Protein AF-A0A651EYJ7-F1 (afdb_monomer)

Radius of gyration: 14.78 Å; Cα contacts (8 Å, |Δi|>4): 8; chains: 1; bounding box: 30×25×38 Å

pLDDT: mean 90.35, std 12.36, range [42.25, 98.31]

Foldseek 3Di:
DDPDDDQDPVNVVVVLVVVCPPDDPVRNVVSVVVVLVVVCVVVPDVVVSVVVVVVVVVVVVVD

Structure (mmCIF, N/CA/C/O backbone):
data_AF-A0A651EYJ7-F1
#
_entry.id   AF-A0A651EYJ7-F1
#
loop_
_atom_site.group_PDB
_atom_site.i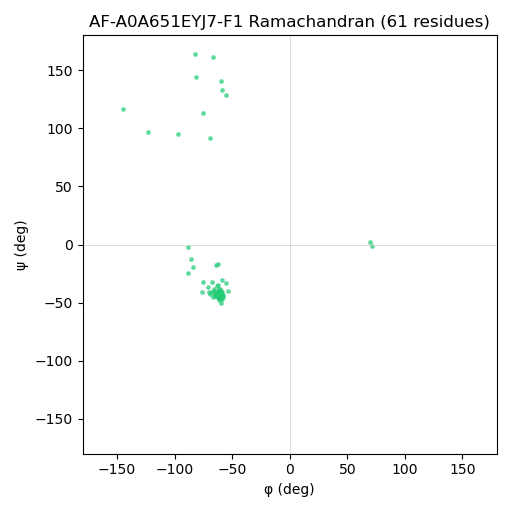d
_atom_site.type_symbol
_atom_site.label_atom_id
_atom_site.label_alt_id
_atom_site.label_comp_id
_atom_site.label_asym_id
_atom_site.label_entity_id
_atom_site.label_seq_id
_atom_site.pdbx_PDB_ins_code
_atom_site.Cartn_x
_atom_site.Cartn_y
_atom_site.Cartn_z
_atom_site.occupancy
_atom_site.B_iso_or_equiv
_atom_site.auth_seq_id
_atom_site.auth_comp_id
_atom_site.auth_asym_id
_atom_site.auth_atom_id
_atom_site.pdbx_PDB_model_num
ATOM 1 N N . MET A 1 1 ? 14.313 -16.990 23.106 1.00 42.25 1 MET A N 1
ATOM 2 C CA . MET A 1 1 ? 13.631 -17.566 21.930 1.00 42.25 1 MET A CA 1
ATOM 3 C C . MET A 1 1 ? 13.527 -16.454 20.907 1.00 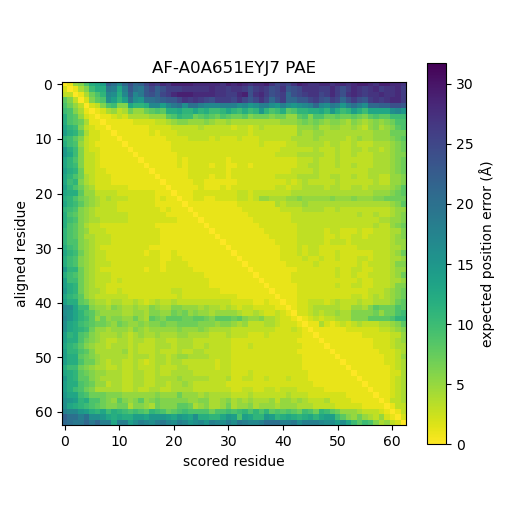42.25 1 MET A C 1
ATOM 5 O O . MET A 1 1 ? 12.675 -15.591 21.050 1.00 42.25 1 MET A O 1
ATOM 9 N N . THR A 1 2 ? 14.489 -16.358 19.994 1.00 48.59 2 THR A N 1
ATOM 10 C CA . THR A 1 2 ? 14.493 -15.308 18.970 1.00 48.59 2 THR A CA 1
ATOM 11 C C . THR A 1 2 ? 13.450 -15.674 17.922 1.00 48.59 2 THR A C 1
ATOM 13 O O . THR A 1 2 ? 13.581 -16.702 17.261 1.00 48.59 2 THR A O 1
ATOM 16 N N . GLN A 1 3 ? 12.383 -14.881 17.828 1.00 50.03 3 GLN A N 1
ATOM 17 C CA . GLN A 1 3 ? 11.400 -14.986 16.757 1.00 50.03 3 GLN A CA 1
ATOM 18 C C . GLN A 1 3 ? 12.089 -14.517 15.470 1.00 50.03 3 GLN A C 1
ATOM 20 O O . GLN A 1 3 ? 12.192 -13.327 15.192 1.00 50.03 3 GLN A O 1
ATOM 25 N N . SER A 1 4 ? 12.670 -15.470 14.752 1.00 68.88 4 SER A N 1
ATOM 26 C CA . SER A 1 4 ? 13.262 -15.278 13.435 1.00 68.88 4 SER A CA 1
ATOM 27 C C . SER A 1 4 ? 12.226 -15.704 12.404 1.00 68.88 4 SER A C 1
ATOM 29 O O . SER A 1 4 ? 12.092 -16.888 12.112 1.00 68.88 4 SER A O 1
ATOM 31 N N . GLY A 1 5 ? 11.470 -14.743 11.893 1.00 73.12 5 GLY A N 1
ATOM 32 C CA . GLY A 1 5 ? 10.659 -14.904 10.696 1.00 73.12 5 GLY A CA 1
ATOM 33 C C . GLY A 1 5 ? 10.682 -13.576 9.964 1.00 73.12 5 GLY A C 1
ATOM 34 O O . GLY A 1 5 ? 10.286 -12.563 10.537 1.00 73.12 5 GLY A O 1
ATOM 35 N N . GLU A 1 6 ? 11.228 -13.549 8.751 1.00 81.81 6 GLU A N 1
ATOM 36 C CA . GLU A 1 6 ? 11.038 -12.391 7.881 1.00 81.81 6 GLU A CA 1
ATOM 37 C C . GLU A 1 6 ? 9.529 -12.210 7.643 1.00 81.81 6 GLU A C 1
ATOM 39 O O . GLU A 1 6 ? 8.830 -13.220 7.509 1.00 81.81 6 GLU A O 1
ATOM 44 N N . PRO A 1 7 ? 9.011 -10.968 7.616 1.00 85.94 7 PRO A N 1
ATOM 45 C CA . PRO A 1 7 ? 7.592 -10.730 7.388 1.00 85.94 7 PRO A CA 1
ATOM 46 C C . PRO A 1 7 ? 7.147 -11.385 6.081 1.00 85.94 7 PRO A C 1
ATOM 48 O O . PRO A 1 7 ? 7.758 -11.170 5.030 1.00 85.94 7 PRO A O 1
ATOM 51 N N . THR A 1 8 ? 6.083 -12.177 6.141 1.00 93.00 8 THR A N 1
ATOM 52 C CA . THR A 1 8 ? 5.507 -12.821 4.960 1.00 93.00 8 THR A CA 1
ATOM 53 C C . THR A 1 8 ? 4.574 -11.857 4.212 1.00 93.00 8 THR A C 1
ATOM 55 O O . THR A 1 8 ? 4.139 -10.843 4.771 1.00 93.00 8 THR A O 1
ATOM 58 N N . PRO A 1 9 ? 4.219 -12.147 2.946 1.00 89.38 9 PRO A N 1
ATOM 59 C CA . PRO A 1 9 ? 3.166 -11.407 2.250 1.00 89.38 9 PRO A CA 1
ATOM 60 C C . PRO A 1 9 ? 1.832 -11.401 3.012 1.00 89.38 9 PRO A C 1
ATOM 62 O O . PRO A 1 9 ? 1.125 -10.394 2.986 1.00 89.38 9 PRO A O 1
ATOM 65 N N . ASP A 1 10 ? 1.524 -12.486 3.726 1.00 92.75 10 ASP A N 1
ATOM 66 C CA . ASP A 1 10 ? 0.307 -12.609 4.530 1.00 92.75 10 ASP A CA 1
ATOM 67 C C . ASP A 1 10 ? 0.355 -11.689 5.756 1.00 92.75 10 ASP A C 1
ATOM 69 O O . ASP A 1 10 ? -0.630 -11.009 6.041 1.00 92.75 10 ASP A O 1
ATOM 73 N N . ASP A 1 11 ? 1.508 -11.578 6.428 1.00 94.75 11 ASP A N 1
ATOM 74 C CA . ASP A 1 11 ? 1.699 -10.631 7.538 1.00 94.75 11 ASP A CA 1
ATOM 75 C C . ASP A 1 11 ? 1.536 -9.178 7.066 1.00 94.75 11 ASP A C 1
ATOM 77 O O . ASP A 1 11 ? 0.906 -8.356 7.734 1.00 94.75 11 ASP A O 1
ATOM 81 N N . ALA A 1 12 ? 2.067 -8.857 5.881 1.00 92.00 12 ALA A N 1
ATOM 82 C CA . ALA A 1 12 ? 1.898 -7.539 5.278 1.00 92.00 12 ALA A CA 1
ATOM 83 C C . ALA A 1 12 ? 0.428 -7.259 4.926 1.00 92.00 12 ALA A C 1
ATOM 85 O O . ALA A 1 12 ? -0.063 -6.156 5.171 1.00 92.00 12 ALA A O 1
ATOM 86 N N . PHE A 1 13 ? -0.290 -8.248 4.384 1.00 92.75 13 PHE A N 1
ATOM 87 C CA . PHE A 1 13 ? -1.714 -8.116 4.085 1.00 92.75 13 PHE A CA 1
ATOM 88 C C . PHE A 1 13 ? -2.547 -7.941 5.360 1.00 92.75 13 PHE A C 1
ATOM 90 O O . PHE A 1 13 ? -3.392 -7.047 5.414 1.00 92.75 13 PHE A O 1
ATOM 97 N N . ALA A 1 14 ? -2.272 -8.723 6.406 1.00 95.81 14 ALA A N 1
ATOM 98 C CA . ALA A 1 14 ? -2.935 -8.602 7.701 1.00 95.81 14 ALA A CA 1
ATOM 99 C C . ALA A 1 14 ? -2.761 -7.197 8.299 1.00 95.81 14 ALA A C 1
ATOM 101 O O . ALA A 1 14 ? -3.742 -6.593 8.728 1.00 95.81 14 ALA A O 1
ATOM 102 N N . ALA A 1 15 ? -1.551 -6.632 8.235 1.00 95.88 15 ALA A N 1
ATOM 103 C CA . ALA A 1 15 ? -1.286 -5.271 8.699 1.00 95.88 15 ALA A CA 1
ATOM 104 C C . ALA A 1 15 ? -2.056 -4.201 7.899 1.00 95.88 15 ALA A C 1
ATOM 106 O O . ALA A 1 15 ? -2.499 -3.203 8.466 1.00 95.88 15 ALA A O 1
ATOM 107 N N . ILE A 1 16 ? -2.242 -4.394 6.586 1.00 95.69 16 ILE A N 1
ATOM 108 C 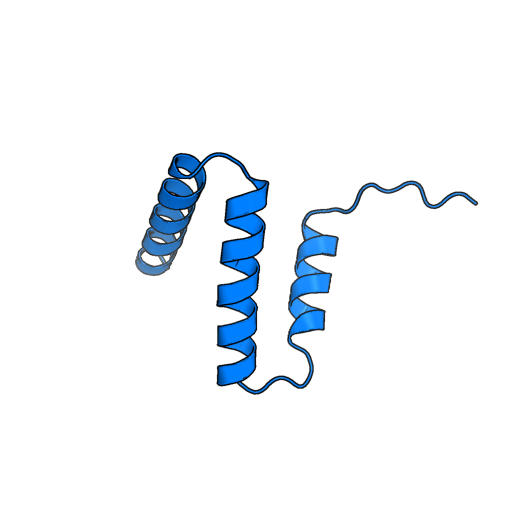CA . ILE A 1 16 ? -3.060 -3.490 5.761 1.00 95.69 16 ILE A CA 1
ATOM 109 C C . ILE A 1 16 ? -4.529 -3.578 6.180 1.00 95.69 16 ILE A C 1
ATOM 111 O O . ILE A 1 16 ? -5.170 -2.543 6.346 1.00 95.69 16 ILE A O 1
ATOM 115 N N . VAL A 1 17 ? -5.053 -4.790 6.385 1.00 96.25 17 VAL A N 1
ATOM 116 C CA . VAL A 1 17 ? -6.434 -5.005 6.846 1.00 96.25 17 VAL A CA 1
ATOM 117 C C . VAL A 1 17 ? -6.660 -4.363 8.214 1.00 96.25 17 VAL A C 1
ATOM 119 O O . VAL A 1 17 ? -7.642 -3.648 8.390 1.00 96.25 17 VAL A O 1
ATOM 122 N N . GLU A 1 18 ? -5.737 -4.554 9.156 1.00 97.50 18 GLU A N 1
ATOM 123 C CA . GLU A 1 18 ? -5.799 -3.930 10.480 1.00 97.50 18 GLU A CA 1
ATOM 124 C C . GLU A 1 18 ? -5.785 -2.398 10.387 1.00 97.50 18 GLU A C 1
ATOM 126 O O . GLU A 1 18 ? -6.542 -1.725 11.080 1.00 97.50 18 GLU A O 1
ATOM 131 N N . ALA A 1 19 ? -5.002 -1.827 9.468 1.00 97.31 19 ALA A N 1
ATOM 132 C CA . ALA A 1 19 ? -4.959 -0.381 9.263 1.00 97.31 19 ALA A CA 1
ATOM 133 C C . ALA A 1 19 ? -6.295 0.218 8.772 1.00 97.31 19 ALA A C 1
ATOM 135 O O . ALA A 1 19 ? -6.491 1.431 8.877 1.00 97.31 19 ALA A O 1
ATOM 136 N N . HIS A 1 20 ? -7.210 -0.602 8.245 1.00 97.69 20 HIS A N 1
ATOM 137 C CA . HIS A 1 20 ? -8.559 -0.181 7.870 1.00 97.69 20 HIS A CA 1
ATOM 138 C C . HIS A 1 20 ? -9.571 -0.212 9.023 1.00 97.69 20 HIS A C 1
ATOM 140 O O . HIS A 1 20 ? -10.667 0.332 8.855 1.00 97.69 20 HIS A O 1
ATOM 146 N N . ASP A 1 21 ? -9.246 -0.828 10.163 1.00 97.12 21 ASP A N 1
ATOM 147 C CA . ASP A 1 21 ? -10.193 -0.995 11.265 1.00 97.12 21 ASP A CA 1
ATOM 148 C C . ASP A 1 21 ? -10.713 0.358 11.784 1.00 97.12 21 ASP A C 1
ATOM 150 O O . ASP A 1 21 ? -9.969 1.323 11.973 1.00 97.12 21 ASP A O 1
ATOM 154 N N . GLY A 1 22 ? -12.034 0.455 11.954 1.00 96.88 22 GLY A N 1
ATOM 155 C CA . GLY A 1 22 ? -12.713 1.681 12.387 1.00 96.88 22 GLY A CA 1
ATOM 156 C C . GLY A 1 22 ? -12.743 2.844 11.378 1.00 96.88 22 GLY A C 1
ATOM 157 O O . GLY A 1 22 ? -13.288 3.902 11.706 1.00 96.88 22 GLY A O 1
ATOM 158 N N . LEU A 1 23 ? -12.202 2.695 10.161 1.00 98.12 23 LEU A N 1
ATOM 159 C CA . LEU A 1 23 ? -12.246 3.749 9.141 1.00 98.12 23 LEU A CA 1
ATOM 160 C C . LEU A 1 23 ? -13.581 3.782 8.385 1.00 98.12 23 LEU A C 1
ATOM 162 O O . LEU A 1 23 ? -14.164 2.751 8.051 1.00 98.12 23 LEU A O 1
ATOM 166 N N . SER A 1 24 ? -14.035 4.989 8.027 1.00 98.31 24 SER A N 1
ATOM 167 C CA . SER A 1 24 ? -15.123 5.146 7.054 1.00 98.31 24 SER A CA 1
ATOM 168 C C . SER A 1 24 ? -14.679 4.680 5.657 1.00 98.31 24 SER A C 1
ATOM 170 O O . SER A 1 24 ? -13.473 4.635 5.381 1.00 98.31 24 SER A O 1
ATOM 172 N N . PRO A 1 25 ? -15.614 4.398 4.732 1.00 97.62 25 PRO A N 1
ATOM 173 C CA . PRO A 1 25 ? -15.272 4.056 3.350 1.00 97.62 25 PRO A CA 1
ATOM 174 C C . PRO A 1 25 ? -14.368 5.097 2.667 1.00 97.62 25 PRO A C 1
ATOM 176 O O . PRO A 1 25 ? -13.409 4.744 1.981 1.00 97.62 25 PRO A O 1
ATOM 179 N N . GLU A 1 26 ? -14.612 6.387 2.900 1.00 98.12 26 GLU A N 1
ATOM 180 C CA . GLU A 1 26 ? -13.818 7.485 2.336 1.00 98.12 26 GLU A CA 1
ATOM 181 C C . GLU A 1 26 ? -12.411 7.536 2.941 1.00 98.12 26 GLU A C 1
ATOM 183 O O . GLU A 1 26 ? -11.422 7.725 2.226 1.00 98.12 26 GLU A O 1
ATOM 188 N N . ALA A 1 27 ? -12.303 7.349 4.260 1.00 98.06 27 ALA A N 1
ATOM 189 C CA . ALA A 1 27 ? -11.018 7.301 4.949 1.00 98.06 27 ALA A CA 1
ATOM 190 C C . ALA A 1 27 ? -10.196 6.074 4.516 1.00 98.06 27 ALA A C 1
ATOM 192 O O . ALA A 1 27 ? -8.999 6.196 4.259 1.00 98.06 27 ALA A O 1
ATOM 193 N N . SER A 1 28 ? -10.856 4.929 4.346 1.00 97.75 28 SE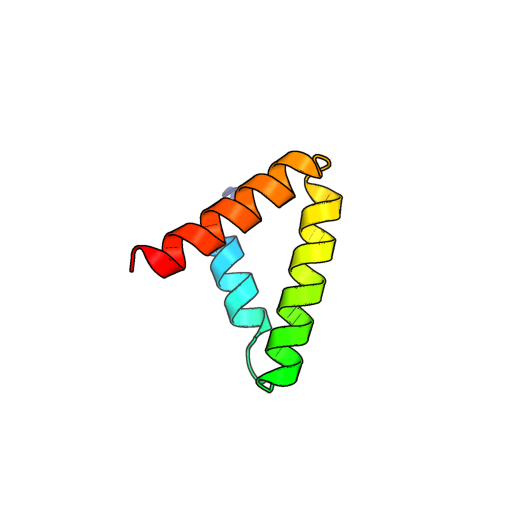R A N 1
ATOM 194 C CA . SER A 1 28 ? -10.291 3.687 3.815 1.00 97.75 28 SER A CA 1
ATOM 195 C C . SER A 1 28 ? -9.745 3.872 2.389 1.00 97.75 28 SER A C 1
ATOM 197 O O . SER A 1 28 ? -8.594 3.534 2.107 1.00 97.75 28 SER A O 1
ATOM 199 N N . ALA A 1 29 ? -10.501 4.526 1.501 1.00 97.56 29 ALA A N 1
ATOM 200 C CA . ALA A 1 29 ? -10.030 4.852 0.154 1.00 97.56 29 ALA A CA 1
ATOM 201 C C . ALA A 1 29 ? -8.809 5.793 0.168 1.00 97.56 29 ALA A C 1
ATOM 203 O O . ALA A 1 29 ? -7.860 5.608 -0.599 1.00 97.56 29 ALA A O 1
ATOM 204 N N . ARG A 1 30 ? -8.794 6.786 1.070 1.00 98.06 30 A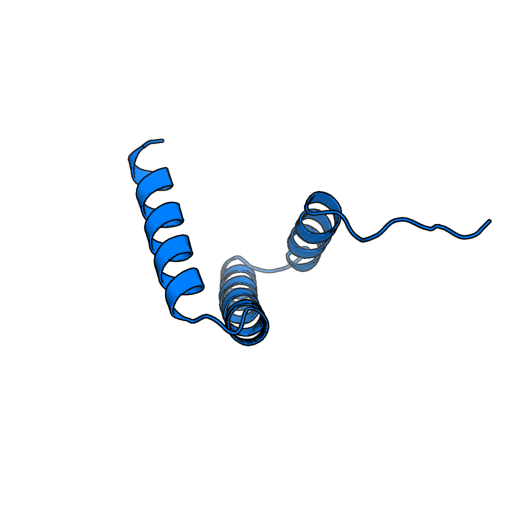RG A N 1
ATOM 205 C CA . ARG A 1 30 ? -7.651 7.695 1.249 1.00 98.06 30 ARG A CA 1
ATOM 206 C C . ARG A 1 30 ? -6.415 6.966 1.786 1.00 98.06 30 ARG A C 1
ATOM 208 O O . ARG A 1 30 ? -5.306 7.285 1.352 1.00 98.06 30 ARG A O 1
ATOM 215 N N . LEU A 1 31 ? -6.595 6.004 2.693 1.00 98.12 31 LEU A N 1
ATOM 216 C CA . LEU A 1 31 ? -5.521 5.134 3.174 1.00 98.12 31 LEU A CA 1
ATOM 217 C C . LEU A 1 31 ? -4.907 4.356 2.010 1.00 98.12 31 LEU A C 1
ATOM 219 O O . LEU A 1 31 ? -3.696 4.434 1.811 1.00 98.12 31 LEU A O 1
ATOM 223 N N . ASN A 1 32 ? -5.737 3.713 1.188 1.00 96.75 32 ASN A N 1
ATOM 224 C CA . ASN A 1 32 ? -5.280 2.956 0.022 1.00 96.75 32 ASN A CA 1
ATOM 225 C C . ASN A 1 32 ? -4.500 3.821 -0.970 1.00 96.75 32 ASN A C 1
ATOM 227 O O . ASN A 1 32 ? -3.402 3.449 -1.380 1.00 96.75 32 ASN A O 1
ATOM 231 N N . ALA A 1 33 ? -5.011 5.008 -1.310 1.00 96.50 33 ALA A N 1
ATOM 232 C CA . ALA A 1 33 ? -4.308 5.926 -2.205 1.00 96.50 33 ALA A CA 1
ATOM 233 C C . ALA A 1 33 ? -2.926 6.319 -1.654 1.00 96.50 33 ALA A C 1
ATOM 235 O O . ALA A 1 33 ? -1.936 6.317 -2.386 1.00 96.50 33 ALA A O 1
ATOM 236 N N . ARG A 1 34 ? -2.835 6.613 -0.350 1.00 97.44 34 ARG A N 1
ATOM 237 C CA . ARG A 1 34 ? -1.563 6.955 0.298 1.00 97.44 34 ARG A CA 1
ATOM 238 C C . ARG A 1 34 ? -0.603 5.768 0.347 1.00 97.44 34 ARG A C 1
ATOM 240 O O . ARG A 1 34 ? 0.587 5.956 0.106 1.00 97.44 34 ARG A O 1
ATOM 247 N N . LEU A 1 35 ? -1.103 4.570 0.638 1.00 96.25 35 LEU A N 1
ATOM 248 C CA . LEU A 1 35 ? -0.305 3.348 0.661 1.00 96.25 35 LEU A CA 1
ATOM 249 C C . LEU A 1 35 ? 0.291 3.049 -0.721 1.00 96.25 35 LEU A C 1
ATOM 251 O O . LEU A 1 35 ? 1.489 2.804 -0.818 1.00 96.25 35 LEU A O 1
ATOM 255 N N . VAL A 1 36 ? -0.505 3.152 -1.791 1.00 94.00 36 VAL A N 1
ATOM 256 C CA . VAL A 1 36 ? -0.028 2.954 -3.171 1.00 94.00 36 VAL A CA 1
ATOM 257 C C . VAL A 1 36 ? 1.103 3.924 -3.516 1.00 94.00 36 VAL A C 1
ATOM 259 O O . VAL A 1 36 ? 2.117 3.490 -4.057 1.00 94.00 36 VAL A O 1
ATOM 262 N N . LEU A 1 37 ? 0.976 5.210 -3.169 1.00 94.00 37 LEU A N 1
ATOM 263 C CA . LEU A 1 37 ? 2.039 6.198 -3.403 1.00 94.00 37 LEU A CA 1
ATOM 264 C C . LEU A 1 37 ? 3.328 5.834 -2.649 1.00 94.00 37 LEU A C 1
ATOM 266 O O . LEU A 1 37 ? 4.402 5.786 -3.243 1.00 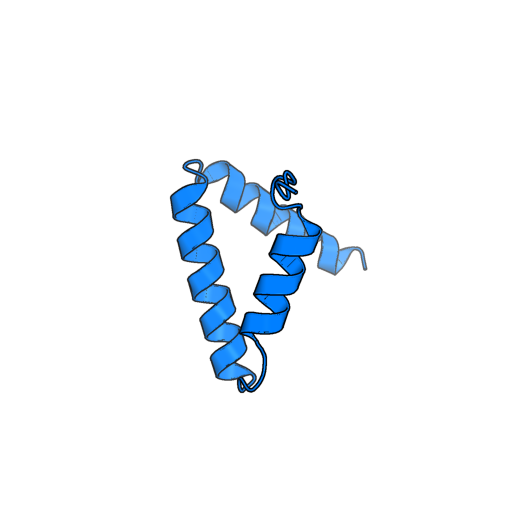94.00 37 LEU A O 1
ATOM 270 N N . LEU A 1 38 ? 3.209 5.495 -1.363 1.00 94.81 38 LEU A N 1
ATOM 271 C CA . LEU A 1 38 ? 4.340 5.104 -0.518 1.00 94.81 38 LEU A CA 1
ATOM 272 C C . LEU A 1 38 ? 5.045 3.828 -1.004 1.00 94.81 38 LEU A C 1
ATOM 274 O O . LEU A 1 38 ? 6.259 3.698 -0.833 1.00 94.81 38 LEU A O 1
ATOM 278 N N . LEU A 1 39 ? 4.301 2.873 -1.564 1.00 93.00 39 LEU A N 1
ATOM 279 C CA . LEU A 1 39 ? 4.860 1.649 -2.138 1.00 93.00 39 LEU A CA 1
ATOM 280 C C . LEU A 1 39 ? 5.502 1.916 -3.500 1.00 93.00 39 LEU A C 1
ATOM 282 O O . LEU A 1 39 ? 6.596 1.420 -3.753 1.00 93.00 39 LEU A O 1
ATOM 286 N N . ALA A 1 40 ? 4.882 2.740 -4.347 1.00 91.94 40 ALA A N 1
ATOM 287 C CA . ALA A 1 40 ? 5.445 3.117 -5.641 1.00 91.94 40 ALA A CA 1
ATOM 288 C C . ALA A 1 40 ? 6.803 3.825 -5.492 1.00 91.94 40 ALA A C 1
ATOM 290 O O . ALA A 1 40 ? 7.740 3.518 -6.227 1.00 91.94 40 ALA A O 1
ATOM 291 N N . GLU A 1 41 ? 6.934 4.703 -4.493 1.00 91.00 41 GLU A N 1
ATOM 292 C CA . GLU A 1 41 ? 8.207 5.339 -4.130 1.00 91.00 41 GLU A CA 1
ATOM 293 C C . GLU A 1 41 ? 9.268 4.318 -3.686 1.00 91.00 41 GLU A C 1
ATOM 295 O O . GLU A 1 41 ? 10.438 4.452 -4.039 1.00 91.00 41 GLU A O 1
ATOM 300 N N . ARG A 1 42 ? 8.871 3.277 -2.938 1.00 92.62 42 ARG A N 1
ATOM 301 C CA . ARG A 1 42 ? 9.783 2.238 -2.422 1.00 92.62 42 ARG A CA 1
ATOM 302 C C . ARG A 1 42 ? 10.236 1.233 -3.482 1.00 92.62 42 ARG A C 1
ATOM 304 O O . ARG A 1 42 ? 11.351 0.736 -3.381 1.00 92.62 42 ARG A O 1
ATOM 311 N N . VAL A 1 43 ? 9.395 0.920 -4.471 1.00 90.69 43 VAL A N 1
ATOM 312 C CA . VAL A 1 43 ? 9.723 -0.040 -5.544 1.00 90.69 43 VAL A CA 1
ATOM 313 C C . VAL A 1 43 ? 10.836 0.490 -6.456 1.00 90.69 43 VAL A C 1
ATOM 315 O O . VAL A 1 43 ? 11.618 -0.297 -6.980 1.00 90.69 43 VAL A O 1
ATOM 318 N N . GLY A 1 44 ? 10.927 1.809 -6.660 1.00 87.31 44 GLY A N 1
ATOM 319 C CA . GLY A 1 44 ? 11.989 2.431 -7.465 1.00 87.31 44 GLY A CA 1
ATOM 320 C C . GLY A 1 44 ? 11.898 2.198 -8.983 1.00 87.31 44 GLY A C 1
ATOM 321 O O . GLY A 1 44 ? 12.715 2.740 -9.723 1.00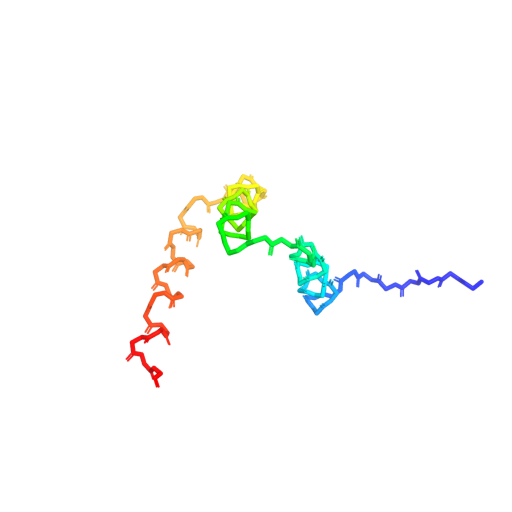 87.31 44 GLY A O 1
ATOM 322 N N . ASP A 1 45 ? 10.896 1.450 -9.463 1.00 93.75 45 ASP A N 1
ATOM 323 C CA . ASP A 1 45 ? 10.587 1.240 -10.886 1.00 93.75 45 ASP A CA 1
ATOM 324 C C . ASP A 1 45 ? 9.132 1.657 -11.194 1.00 93.75 45 ASP A C 1
ATOM 326 O O . ASP A 1 45 ? 8.197 0.862 -11.031 1.00 93.75 45 ASP A O 1
ATOM 330 N N . PRO A 1 46 ? 8.912 2.891 -11.689 1.00 90.38 46 PRO A N 1
ATOM 331 C CA . PRO A 1 46 ? 7.587 3.355 -12.097 1.00 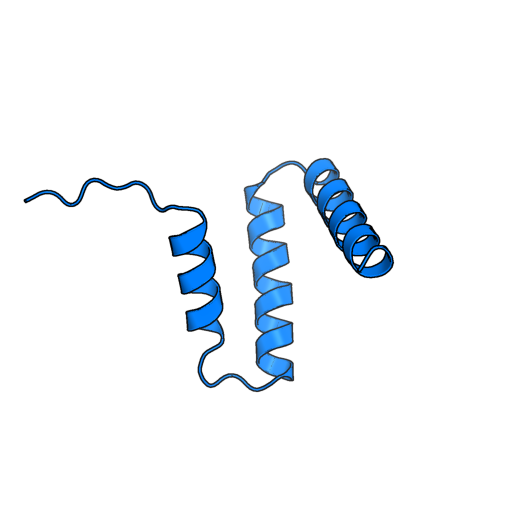90.38 46 PRO A CA 1
ATOM 332 C C . PRO A 1 46 ? 6.944 2.494 -13.194 1.00 90.38 46 PRO A C 1
ATOM 334 O O . PRO A 1 46 ? 5.721 2.351 -13.229 1.00 90.38 46 PRO A O 1
ATOM 337 N N . ALA A 1 47 ? 7.738 1.885 -14.082 1.00 94.50 47 ALA A N 1
ATOM 338 C CA . ALA A 1 47 ? 7.206 1.037 -15.143 1.00 94.50 47 ALA A CA 1
ATOM 339 C C . ALA A 1 47 ? 6.662 -0.286 -14.581 1.00 94.50 47 ALA A C 1
ATOM 341 O O . ALA A 1 47 ? 5.631 -0.765 -15.058 1.00 94.50 47 ALA A O 1
ATOM 342 N N . ALA A 1 48 ? 7.299 -0.862 -13.553 1.00 93.44 48 ALA A N 1
ATOM 343 C CA . ALA A 1 48 ? 6.753 -2.016 -12.833 1.00 93.44 48 ALA A CA 1
ATOM 344 C C . ALA A 1 48 ? 5.402 -1.696 -12.184 1.00 93.44 48 ALA A C 1
ATOM 346 O O . ALA A 1 48 ? 4.464 -2.481 -12.328 1.00 93.44 48 ALA A O 1
ATOM 347 N N . VAL A 1 49 ? 5.274 -0.526 -11.552 1.00 94.12 49 VAL A N 1
ATOM 348 C CA . VAL A 1 49 ? 4.013 -0.080 -10.938 1.00 94.12 49 VAL A CA 1
ATOM 349 C C . VAL A 1 49 ? 2.904 0.059 -11.988 1.00 94.12 49 VAL A C 1
ATOM 351 O O . VAL A 1 49 ? 1.804 -0.454 -11.788 1.00 94.12 49 VAL A O 1
ATOM 354 N N . ILE A 1 50 ? 3.188 0.674 -13.143 1.00 95.44 50 ILE A N 1
ATOM 355 C CA . ILE A 1 50 ? 2.211 0.820 -14.241 1.00 95.44 50 ILE A CA 1
ATOM 356 C C . ILE A 1 50 ? 1.768 -0.547 -14.786 1.00 95.44 50 ILE A C 1
ATOM 358 O O . ILE A 1 50 ? 0.573 -0.766 -15.019 1.00 95.44 50 ILE A O 1
ATOM 362 N N . ARG A 1 51 ? 2.706 -1.489 -14.972 1.00 96.25 51 ARG A N 1
ATOM 363 C CA . ARG A 1 51 ? 2.381 -2.856 -15.415 1.00 96.25 51 ARG A CA 1
ATOM 364 C C . ARG A 1 51 ? 1.498 -3.575 -14.398 1.00 96.25 51 ARG A C 1
ATOM 366 O O . ARG A 1 51 ? 0.502 -4.171 -14.797 1.00 96.25 51 ARG A O 1
ATOM 373 N N . ALA A 1 52 ? 1.828 -3.481 -13.110 1.00 94.62 52 ALA A N 1
ATOM 374 C CA . ALA A 1 52 ? 1.047 -4.089 -12.037 1.00 94.62 52 ALA A CA 1
ATOM 375 C C . ALA A 1 52 ? -0.375 -3.513 -11.969 1.00 94.62 52 ALA A C 1
ATOM 377 O O . ALA A 1 52 ? -1.337 -4.275 -11.929 1.00 94.62 52 ALA A O 1
ATOM 378 N N . ALA A 1 53 ? -0.527 -2.187 -12.054 1.00 94.31 53 ALA A N 1
ATOM 379 C CA . ALA A 1 53 ? -1.837 -1.535 -12.079 1.00 94.31 53 ALA A CA 1
ATOM 380 C C . ALA A 1 53 ? -2.684 -1.978 -13.287 1.00 94.31 53 ALA A C 1
ATOM 382 O O . ALA A 1 53 ? -3.874 -2.260 -13.152 1.00 94.31 53 ALA A O 1
ATOM 383 N N . THR A 1 54 ? -2.061 -2.093 -14.464 1.00 96.56 54 THR A N 1
ATOM 384 C CA . THR A 1 54 ? -2.734 -2.581 -15.678 1.00 96.56 54 THR A CA 1
ATOM 385 C C . THR A 1 54 ? -3.160 -4.044 -15.536 1.00 96.56 54 THR A C 1
ATOM 387 O O . THR A 1 54 ? -4.276 -4.394 -15.909 1.00 96.56 54 THR A O 1
ATOM 390 N N . ALA A 1 55 ? -2.294 -4.899 -14.984 1.00 96.12 55 ALA A N 1
ATOM 391 C CA . ALA A 1 55 ? -2.604 -6.307 -14.745 1.00 96.12 55 ALA A CA 1
ATOM 392 C C . ALA A 1 55 ? -3.747 -6.472 -13.732 1.00 96.12 55 ALA A C 1
ATOM 394 O O . ALA A 1 55 ? -4.684 -7.220 -13.994 1.00 96.12 55 ALA A O 1
ATOM 395 N N . ALA A 1 56 ? -3.714 -5.717 -12.630 1.00 94.31 56 ALA A N 1
ATOM 396 C CA . ALA A 1 56 ? -4.777 -5.714 -11.630 1.00 94.31 56 ALA A CA 1
ATOM 397 C C . ALA A 1 56 ? -6.127 -5.310 -12.240 1.00 94.31 56 ALA A C 1
ATOM 399 O O . ALA A 1 56 ? -7.139 -5.936 -11.949 1.00 94.31 56 ALA A O 1
ATOM 400 N N . ARG A 1 57 ? -6.144 -4.308 -13.133 1.00 95.00 57 ARG A N 1
ATOM 401 C CA . ARG A 1 57 ? -7.366 -3.899 -13.839 1.00 95.00 57 ARG A CA 1
ATOM 402 C C . ARG A 1 57 ? -7.929 -5.010 -14.726 1.00 95.00 57 ARG A C 1
ATOM 404 O O . ARG A 1 57 ? -9.131 -5.236 -14.680 1.00 95.00 57 ARG A O 1
ATOM 411 N N . ARG A 1 58 ? -7.084 -5.696 -15.499 1.00 95.38 58 ARG A N 1
ATOM 412 C CA . ARG A 1 58 ? -7.517 -6.807 -16.366 1.00 95.38 58 ARG A CA 1
ATOM 413 C C . ARG A 1 58 ? -8.125 -7.957 -15.564 1.00 95.38 58 ARG A C 1
ATOM 415 O O . ARG A 1 58 ? -9.174 -8.459 -15.931 1.00 95.38 58 ARG A O 1
ATOM 422 N N . GLY A 1 59 ? -7.538 -8.293 -14.414 1.00 92.50 59 GLY A N 1
ATOM 423 C CA . GLY A 1 59 ? -8.068 -9.347 -13.542 1.00 92.50 59 GLY A CA 1
ATOM 424 C C . GLY A 1 59 ? -9.474 -9.082 -12.983 1.00 92.50 59 GLY A C 1
ATOM 425 O O . GLY A 1 59 ? -10.114 -10.017 -12.522 1.00 92.50 59 GLY A O 1
ATOM 426 N N . LEU A 1 60 ? -9.967 -7.837 -13.026 1.00 91.12 60 LEU A N 1
ATOM 427 C CA . LEU A 1 60 ? -11.354 -7.502 -12.671 1.00 91.12 60 LEU A CA 1
ATOM 428 C C . LEU A 1 60 ? -12.340 -7.710 -13.830 1.00 91.12 60 LEU A C 1
ATOM 430 O O . LEU A 1 60 ? -13.541 -7.736 -13.597 1.00 91.12 60 LEU A O 1
ATOM 434 N N . GLU A 1 61 ? -11.850 -7.775 -15.068 1.00 84.00 61 GLU A N 1
ATOM 435 C CA . GLU A 1 61 ? -12.654 -8.018 -16.276 1.00 84.00 61 GLU A CA 1
ATOM 436 C C . GLU A 1 61 ? -12.797 -9.524 -16.549 1.00 84.00 61 GLU A C 1
ATOM 438 O O . GLU A 1 61 ? -13.766 -9.949 -17.174 1.00 84.00 61 GLU A O 1
ATOM 443 N N . ASP A 1 62 ? -11.845 -10.315 -16.044 1.00 71.56 62 ASP A N 1
ATOM 444 C CA . ASP A 1 62 ? -11.788 -11.774 -16.171 1.00 71.56 62 ASP A CA 1
ATOM 445 C C . ASP A 1 62 ? -12.540 -12.529 -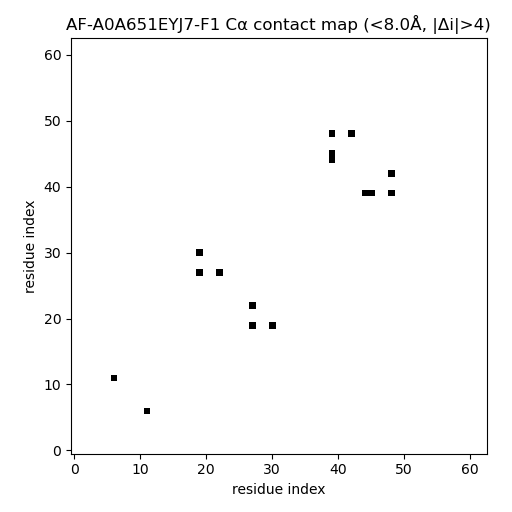15.042 1.00 71.56 62 ASP A C 1
ATOM 447 O O . ASP A 1 62 ? -12.570 -13.762 -15.056 1.00 71.56 62 ASP A O 1
ATOM 451 N N . ALA A 1 63 ? -13.117 -11.815 -14.064 1.00 55.09 63 ALA A N 1
ATOM 452 C CA . ALA A 1 63 ? -13.802 -12.350 -12.875 1.00 55.09 63 ALA A CA 1
ATOM 453 C C . ALA A 1 63 ? -15.324 -12.144 -12.931 1.00 55.09 63 ALA A C 1
ATOM 455 O O . ALA A 1 63 ? -16.050 -13.060 -12.479 1.00 55.09 63 ALA A O 1
#

Sequence (63 aa):
MTQSGEPTPDDAFAAIVEAHDGLSPEASARLNARLVLLLAERVGDPAAVIRAATAARRGLEDA

Solvent-accessible surface area (backbone atoms only — not comparable to full-atom values): 3900 Å² total; per-residue (Å²): 134,83,88,84,69,80,84,47,74,64,56,55,49,51,52,54,57,57,72,42,64,94,50,52,75,69,54,38,53,53,49,52,57,53,49,52,51,58,48,51,68,69,68,74,44,70,66,59,50,54,52,50,55,52,52,56,55,50,57,66,76,78,107

Secondary structure (DSSP, 8-state):
-----PPPHHHHHHHHHHHTTT--HHHHHHHHHHHHHHHHHHH--HHHHHHHHHHHHHHTT--

Mean predicted aligned error: 5.32 Å